Protein 4LVP (pdb70)

Structure (mmCIF, N/CA/C/O backbone):
data_4LVP
#
_entry.id   4LVP
#
_cell.length_a   76.066
_cell.length_b   76.066
_cell.length_c   94.063
_cell.angle_alpha   90.00
_cell.angle_beta   90.00
_cell.angle_gamma   120.00
#
_symmetry.space_group_name_H-M   'P 64 2 2'
#
loop_
_entity.id
_entity.type
_entity.pdbx_description
1 polymer 'Intraflagellar transport protein 81'
2 non-polymer Tantalum
3 water water
#
loop_
_atom_site.group_PDB
_atom_site.id
_atom_site.type_symbol
_atom_site.label_atom_id
_atom_site.label_alt_id
_atom_site.label_comp_id
_atom_site.label_asym_id
_atom_site.label_entity_id
_atom_site.label_seq_id
_atom_site.pdbx_PDB_ins_code
_atom_site.Cartn_x
_atom_site.Cartn_y
_atom_site.Cartn_z
_atom_site.occupancy
_atom_site.B_iso_or_equiv
_atom_site.auth_seq_id
_atom_site.auth_comp_id
_atom_site.auth_asym_id
_atom_site.auth_atom_id
_atom_site.pdbx_PDB_model_num
ATOM 1 N N . ALA A 1 1 ? 31.162 23.376 -6.684 1.00 74.67 0 ALA A N 1
ATOM 2 C CA . ALA A 1 1 ? 32.408 24.132 -6.561 1.00 90.62 0 ALA A CA 1
ATOM 3 C C . ALA A 1 1 ? 32.652 24.626 -5.120 1.00 90.16 0 ALA A C 1
ATOM 4 O O . ALA A 1 1 ? 31.847 24.375 -4.224 1.00 74.69 0 ALA A O 1
ATOM 6 N N . MET A 1 2 ? 33.765 25.330 -4.913 1.00 98.01 1 MET A N 1
ATOM 7 C CA . MET A 1 2 ? 34.255 25.681 -3.569 1.00 91.82 1 MET A CA 1
ATOM 8 C C . MET A 1 2 ? 33.550 26.819 -2.798 1.00 78.81 1 MET A C 1
ATOM 9 O O . MET A 1 2 ? 33.373 26.728 -1.575 1.00 67.54 1 MET A O 1
ATOM 14 N N . GLY A 1 3 ? 33.182 27.893 -3.493 1.00 74.39 2 GLY A N 1
ATOM 15 C CA . GLY A 1 3 ? 32.413 28.953 -2.866 1.00 72.22 2 GLY A CA 1
ATOM 16 C C . GLY A 1 3 ? 31.125 28.375 -2.304 1.00 65.17 2 GLY A C 1
ATOM 17 O O . GLY A 1 3 ? 30.651 28.777 -1.238 1.00 68.40 2 GLY A O 1
ATOM 18 N N . ASP A 1 4 ? 30.574 27.404 -3.029 1.00 60.25 3 ASP A N 1
ATOM 19 C CA . ASP A 1 4 ? 29.360 26.702 -2.621 1.00 59.01 3 ASP A CA 1
ATOM 20 C C . ASP A 1 4 ? 29.576 25.882 -1.355 1.00 56.52 3 ASP A C 1
ATOM 21 O O . ASP A 1 4 ? 28.773 25.935 -0.424 1.00 50.19 3 ASP A O 1
ATOM 26 N N . VAL A 1 5 ? 30.663 25.123 -1.317 1.00 60.04 4 VAL A N 1
ATOM 27 C CA . VAL A 1 5 ? 30.971 24.363 -0.114 1.00 57.27 4 VAL A CA 1
ATOM 28 C C . VAL A 1 5 ? 31.028 25.270 1.118 1.00 48.25 4 VAL A C 1
ATOM 29 O O . VAL A 1 5 ? 30.321 25.029 2.094 1.00 55.40 4 VAL A O 1
ATOM 33 N N . SER A 1 6 ? 31.833 26.327 1.060 1.00 48.44 5 SER A N 1
ATOM 34 C CA . SER A 1 6 ? 31.983 27.231 2.210 1.00 50.08 5 SER A CA 1
ATOM 35 C C . SER A 1 6 ? 30.674 27.961 2.557 1.00 46.86 5 SER A C 1
ATOM 36 O O . SER A 1 6 ? 30.402 28.275 3.719 1.00 46.96 5 SER A O 1
ATOM 39 N N . TYR A 1 7 ? 29.851 28.227 1.550 1.00 38.51 6 TYR A N 1
ATOM 40 C CA . TYR A 1 7 ? 28.528 28.782 1.814 1.00 47.66 6 TYR A CA 1
ATOM 41 C C . TYR A 1 7 ? 27.630 27.785 2.597 1.00 42.61 6 TYR A C 1
ATOM 42 O O . TYR A 1 7 ? 27.024 28.135 3.617 1.00 42.54 6 TYR A O 1
ATOM 51 N N . ILE A 1 8 ? 27.529 26.555 2.103 1.00 46.02 7 ILE A N 1
ATOM 52 C CA . ILE A 1 8 ? 26.723 25.523 2.760 1.00 40.58 7 ILE A CA 1
ATOM 53 C C . ILE A 1 8 ? 27.248 25.332 4.168 1.00 37.02 7 ILE A C 1
ATOM 54 O O . ILE A 1 8 ? 26.503 25.393 5.144 1.00 42.85 7 ILE A O 1
ATOM 59 N N . VAL A 1 9 ? 28.557 25.153 4.275 1.00 44.80 8 VAL A N 1
ATOM 60 C CA . VAL A 1 9 ? 29.175 24.899 5.570 1.00 42.40 8 VAL A CA 1
ATOM 61 C C . VAL A 1 9 ? 28.968 26.041 6.569 1.00 46.79 8 VAL A C 1
ATOM 62 O O . VAL A 1 9 ? 28.601 25.794 7.718 1.00 49.40 8 VAL A O 1
ATOM 66 N N . ASP A 1 10 ? 29.187 27.285 6.143 1.00 43.00 9 ASP A N 1
ATOM 67 C CA . ASP A 1 10 ? 28.894 28.436 7.009 1.00 37.11 9 ASP A CA 1
ATOM 68 C C . ASP A 1 10 ? 27.421 28.464 7.439 1.00 37.02 9 ASP A C 1
ATOM 69 O O . ASP A 1 10 ? 27.101 28.745 8.605 1.00 40.05 9 ASP A O 1
ATOM 74 N N . SER A 1 11 ? 26.522 28.146 6.518 1.00 34.25 10 SER A N 1
ATOM 75 C CA . SER A 1 11 ? 25.092 28.150 6.870 1.00 36.43 10 SER A CA 1
ATOM 76 C C . SER A 1 11 ? 24.693 27.035 7.839 1.00 35.24 10 SER A C 1
ATOM 77 O O . SER A 1 11 ? 23.798 27.226 8.647 1.00 40.72 10 SER A O 1
ATOM 80 N N . LEU A 1 12 ? 25.349 25.878 7.767 1.00 45.03 11 LEU A N 1
ATOM 81 C CA . LEU A 1 12 ? 25.113 24.833 8.777 1.00 42.01 11 LEU A CA 1
ATOM 82 C C . LEU A 1 12 ? 25.608 25.243 10.163 1.00 42.01 11 LEU A C 1
ATOM 83 O O . LEU A 1 12 ? 25.175 24.691 11.163 1.00 44.99 11 LEU A O 1
ATOM 88 N N . GLY A 1 13 ? 26.497 26.231 10.229 1.00 42.16 12 GLY A N 1
ATOM 89 C CA . GLY A 1 13 ? 27.003 26.668 11.520 1.00 37.56 12 GLY A CA 1
ATOM 90 C C . GLY A 1 13 ? 26.065 27.673 12.179 1.00 42.51 12 GLY A C 1
ATOM 91 O O . GLY A 1 13 ? 26.290 28.108 13.305 1.00 52.45 12 GLY A O 1
ATOM 92 N N . LEU A 1 14 ? 25.029 28.073 11.457 1.00 36.64 13 LEU A N 1
ATOM 93 C CA . LEU A 1 14 ? 24.038 29.007 11.985 1.00 42.02 13 LEU A CA 1
ATOM 94 C C . LEU A 1 14 ? 22.756 28.247 12.316 1.00 36.71 13 LEU A C 1
ATOM 95 O O . LEU A 1 14 ? 22.589 27.098 11.922 1.00 40.33 13 LEU A O 1
ATOM 100 N N . PRO A 1 15 ? 21.844 28.893 13.047 1.00 36.75 14 PRO A N 1
ATOM 101 C CA . PRO A 1 15 ? 20.519 28.325 13.300 1.00 26.28 14 PRO A CA 1
ATOM 102 C C . PRO A 1 15 ? 19.768 28.161 11.982 1.00 42.08 14 PRO A C 1
ATOM 103 O O . PRO A 1 15 ? 19.962 28.988 11.071 1.00 33.47 14 PRO A O 1
ATOM 107 N N . PRO A 1 16 ? 18.908 27.120 11.873 1.00 39.74 15 PRO A N 1
ATOM 108 C CA . PRO A 1 16 ? 18.503 26.140 12.907 1.00 42.23 15 PRO A CA 1
ATOM 109 C C . PRO A 1 16 ? 19.390 24.898 13.067 1.00 47.89 15 PRO A C 1
ATOM 110 O O . PRO A 1 16 ? 18.943 23.928 13.671 1.00 52.59 15 PRO A O 1
ATOM 114 N N . PHE A 1 17 ? 20.603 24.911 12.531 1.00 47.76 16 PHE A N 1
ATOM 115 C CA . PHE A 1 17 ? 21.505 23.776 12.672 1.00 37.94 16 PHE A CA 1
ATOM 116 C C . PHE A 1 17 ? 22.518 23.988 13.796 1.00 40.73 16 PHE A C 1
ATOM 117 O O . PHE A 1 17 ? 22.653 23.140 14.675 1.00 44.10 16 PHE A O 1
ATOM 125 N N . SER A 1 18 ? 23.229 25.114 13.766 1.00 41.77 17 SER A N 1
ATOM 126 C CA . SER A 1 18 ? 24.281 25.389 14.758 1.00 52.96 17 SER A CA 1
ATOM 127 C C . SER A 1 18 ? 25.210 24.196 14.941 1.00 55.83 17 SER A C 1
ATOM 128 O O . SER A 1 18 ? 25.430 23.721 16.062 1.00 52.91 17 SER A O 1
ATOM 131 N N . TYR A 1 19 ? 25.742 23.721 13.817 1.00 47.73 18 TYR A N 1
ATOM 132 C CA . TYR A 1 19 ? 26.599 22.552 13.788 1.00 42.06 18 TYR A CA 1
ATOM 133 C C . TYR A 1 19 ? 27.875 22.843 13.007 1.00 45.91 18 TYR A C 1
ATOM 134 O O . TYR A 1 19 ? 27.821 23.296 11.856 1.00 38.33 18 TYR A O 1
ATOM 143 N N . GLN A 1 20 ? 29.014 22.552 13.633 1.00 50.85 19 GLN A N 1
ATOM 144 C CA . GLN A 1 20 ? 30.331 22.874 13.068 1.00 59.25 19 GLN A CA 1
ATOM 145 C C . GLN A 1 20 ? 30.912 21.753 12.223 1.00 52.54 19 GLN A C 1
ATOM 146 O O . GLN A 1 20 ? 31.377 20.743 12.736 1.00 57.19 19 GLN A O 1
ATOM 152 N N . MET A 1 21 ? 30.858 21.945 10.915 1.00 50.51 20 MET A N 1
ATOM 153 C CA . MET A 1 21 ? 31.333 20.960 9.971 1.00 54.00 20 MET A CA 1
ATOM 154 C C . MET A 1 21 ? 32.597 21.543 9.341 1.00 58.84 20 MET A C 1
ATOM 155 O O . MET A 1 21 ? 32.635 22.720 8.992 1.00 65.04 20 MET A O 1
ATOM 160 N N . SER A 1 22 ? 33.639 20.734 9.206 1.00 62.41 21 SER A N 1
ATOM 161 C CA . SER A 1 22 ? 34.873 21.237 8.624 1.00 68.92 21 SER A CA 1
ATOM 162 C C . SER A 1 22 ? 34.723 21.203 7.113 1.00 70.03 21 SER A C 1
ATOM 163 O O . SER A 1 22 ? 34.005 20.354 6.569 1.00 69.77 21 SER A O 1
ATOM 166 N N . LEU A 1 23 ? 35.396 22.122 6.431 1.00 67.34 22 LEU A N 1
ATOM 167 C CA . LEU A 1 23 ? 35.312 22.168 4.976 1.00 71.72 22 LEU A CA 1
ATOM 168 C C . LEU A 1 23 ? 35.607 20.811 4.368 1.00 66.65 22 LEU A C 1
ATOM 169 O O . LEU A 1 23 ? 34.986 20.420 3.380 1.00 73.89 22 LEU A O 1
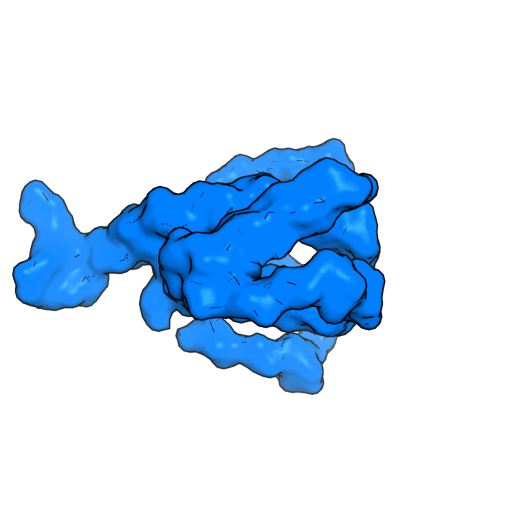ATOM 174 N N . LEU A 1 24 ? 36.541 20.089 4.976 1.00 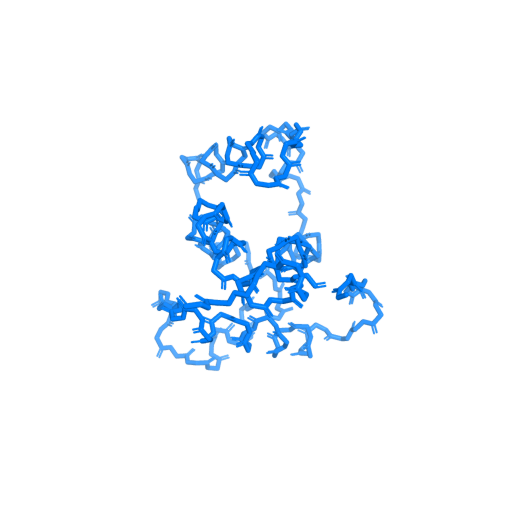73.10 23 LEU A N 1
ATOM 175 C CA . LEU A 1 24 ? 36.922 18.765 4.490 1.00 77.24 23 LEU A CA 1
ATOM 176 C C . LEU A 1 24 ? 35.852 17.695 4.734 1.00 73.62 23 LEU A C 1
ATOM 177 O O . LEU A 1 24 ? 35.446 17.001 3.797 1.00 67.60 23 LEU A O 1
ATOM 182 N N . SER A 1 25 ? 35.407 17.570 5.988 1.00 72.66 24 SER A N 1
ATOM 183 C CA . SER A 1 25 ? 34.341 16.633 6.354 1.00 72.06 24 SER A CA 1
ATOM 184 C C . SER A 1 25 ? 33.179 16.728 5.378 1.00 71.12 24 SER A C 1
ATOM 185 O O . SER A 1 25 ? 32.571 15.713 5.017 1.00 72.78 24 SER A O 1
ATOM 188 N N . PHE A 1 26 ? 32.861 17.949 4.955 1.00 62.66 25 PHE A N 1
ATOM 189 C CA . PHE A 1 26 ? 31.765 18.124 4.009 1.00 53.81 25 PHE A CA 1
ATOM 190 C C . PHE A 1 26 ? 32.127 17.537 2.643 1.00 62.36 25 PHE A C 1
ATOM 191 O O . PHE A 1 26 ? 31.378 16.723 2.086 1.00 64.27 25 PHE A O 1
ATOM 199 N N . THR A 1 27 ? 33.292 17.922 2.125 1.00 68.12 26 THR A N 1
ATOM 200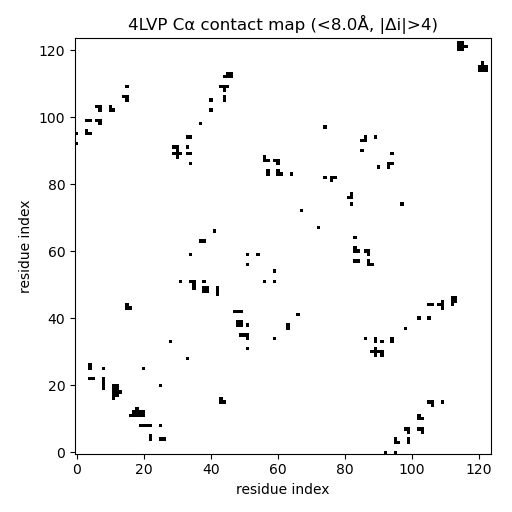 C CA . THR A 1 27 ? 33.747 17.450 0.814 1.00 67.09 26 THR A CA 1
ATOM 201 C C . THR A 1 27 ? 34.018 15.949 0.775 1.00 66.90 26 THR A C 1
ATOM 202 O O . THR A 1 27 ? 34.042 15.348 -0.298 1.00 68.81 26 THR A O 1
ATOM 206 N N . GLU A 1 28 ? 34.223 15.342 1.939 1.00 71.24 27 GLU A N 1
ATOM 207 C CA . GLU A 1 28 ? 34.524 13.909 2.001 1.00 65.85 27 GLU A CA 1
ATOM 208 C C . GLU A 1 28 ? 33.271 13.020 1.938 1.00 64.89 27 GLU A C 1
ATOM 209 O O . GLU A 1 28 ? 33.369 11.793 1.924 1.00 61.41 27 GLU A O 1
ATOM 215 N N . LYS A 1 29 ? 32.093 13.643 1.899 1.00 71.32 28 LYS A N 1
ATOM 216 C CA . LYS A 1 29 ? 30.831 12.904 1.847 1.00 67.76 28 LYS A CA 1
ATOM 217 C C . LYS A 1 29 ? 30.521 12.394 0.438 1.00 65.66 28 LYS A C 1
ATOM 218 O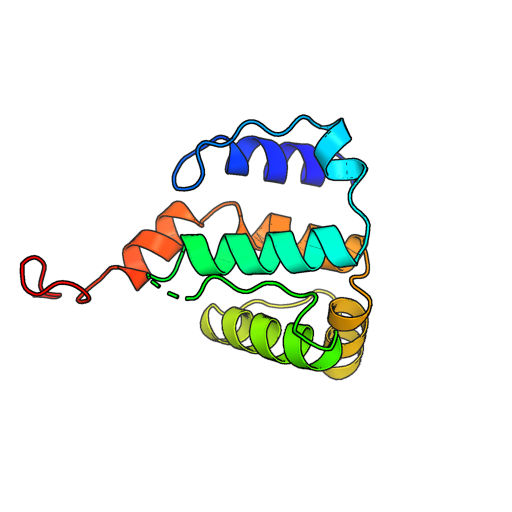 O . LYS A 1 29 ? 30.538 13.157 -0.529 1.00 65.56 28 LYS A O 1
ATOM 224 N N . GLY A 1 30 ? 30.230 11.100 0.330 1.00 66.71 29 GLY A N 1
ATOM 225 C CA . GLY A 1 30 ? 29.810 10.515 -0.931 1.00 62.76 29 GLY A CA 1
ATOM 226 C C . GLY A 1 30 ? 28.337 10.760 -1.194 1.00 62.42 29 GLY A C 1
ATOM 227 O O . GLY A 1 30 ? 27.699 11.530 -0.476 1.00 69.43 29 GLY A O 1
ATOM 228 N N . PRO A 1 31 ? 27.780 10.101 -2.222 1.00 65.15 30 PRO A N 1
ATOM 229 C CA . PRO A 1 31 ? 26.370 10.299 -2.589 1.00 67.12 30 PRO A CA 1
ATOM 230 C C . PRO A 1 31 ? 25.419 10.032 -1.435 1.00 61.49 30 PRO A C 1
ATOM 231 O O . PRO A 1 31 ? 24.542 10.860 -1.161 1.00 55.22 30 PRO A O 1
ATOM 235 N N . GLN A 1 32 ? 25.604 8.904 -0.757 1.00 55.39 31 GLN A N 1
ATOM 236 C CA . GLN A 1 32 ? 24.660 8.510 0.278 1.00 60.80 31 GLN A CA 1
ATOM 237 C C . GLN A 1 32 ? 24.748 9.432 1.491 1.00 59.72 31 GLN A C 1
ATOM 238 O O . GLN A 1 32 ? 23.724 9.814 2.053 1.00 56.38 31 GLN A O 1
ATOM 244 N N . GLU A 1 33 ? 25.957 9.842 1.862 1.00 60.13 32 GLU A N 1
ATOM 245 C CA . GLU A 1 33 ? 26.086 10.842 2.918 1.00 50.66 32 GLU A CA 1
ATOM 246 C C . GLU A 1 33 ? 25.386 12.159 2.528 1.00 50.42 32 GLU A C 1
ATOM 247 O O . GLU A 1 33 ? 24.786 12.826 3.375 1.00 62.47 32 GLU A O 1
ATOM 253 N N . LEU A 1 34 ? 25.439 12.536 1.253 1.00 46.38 33 LEU A N 1
ATOM 254 C CA . LEU A 1 34 ? 24.791 13.784 0.827 1.00 48.49 33 LEU A CA 1
ATOM 255 C C . LEU A 1 34 ? 23.251 13.731 0.863 1.00 44.28 33 LEU A C 1
ATOM 256 O O . LEU A 1 34 ? 22.613 14.669 1.322 1.00 43.75 33 LEU A O 1
ATOM 261 N N . LEU A 1 35 ? 22.674 12.648 0.350 1.00 43.35 34 LEU A N 1
ATOM 262 C CA . LEU A 1 35 ? 21.235 12.413 0.430 1.00 48.94 34 LEU A CA 1
ATOM 263 C C . LEU A 1 35 ? 20.739 12.424 1.875 1.00 47.90 34 LEU A C 1
ATOM 264 O O . LEU A 1 35 ? 19.680 12.982 2.180 1.00 37.23 34 LEU A O 1
ATOM 269 N N . GLN A 1 36 ? 21.504 11.780 2.752 1.00 42.47 35 GLN A N 1
ATOM 270 C CA . GLN A 1 36 ? 21.205 11.786 4.177 1.00 44.49 35 GLN A CA 1
ATOM 271 C C . GLN A 1 36 ? 21.230 13.234 4.686 1.00 49.16 35 GLN A C 1
ATOM 272 O O . GLN A 1 36 ? 20.330 13.664 5.410 1.00 46.45 35 GLN A O 1
ATOM 278 N N . LEU A 1 37 ? 22.244 13.995 4.280 1.00 48.08 36 LEU A N 1
ATOM 279 C CA . LEU A 1 37 ? 22.365 15.384 4.731 1.00 41.27 36 LEU A CA 1
ATOM 280 C C . LEU A 1 37 ? 21.164 16.224 4.302 1.00 42.57 36 LEU A C 1
ATOM 281 O O . LEU A 1 37 ? 20.641 17.033 5.087 1.00 33.72 36 LEU A O 1
ATOM 286 N N . LEU A 1 38 ? 20.721 16.019 3.060 1.00 38.39 37 LEU A N 1
ATOM 287 C CA . LEU A 1 38 ? 19.572 16.752 2.523 1.00 34.06 37 LEU A CA 1
ATOM 288 C C . LEU A 1 38 ? 18.333 16.346 3.299 1.00 33.65 37 LEU A C 1
ATOM 289 O O . LEU A 1 38 ? 17.504 17.172 3.672 1.00 36.56 37 LEU A O 1
ATOM 294 N N . SER A 1 39 ? 18.239 15.048 3.567 1.00 35.71 38 SER A N 1
ATOM 295 C CA . SER A 1 39 ? 17.147 14.497 4.335 1.00 28.64 38 SER A CA 1
ATOM 296 C C . SER A 1 39 ? 17.105 15.120 5.737 1.00 35.24 38 SER A C 1
ATOM 297 O O . SER A 1 39 ? 16.046 15.469 6.246 1.00 36.60 38 SER A O 1
ATOM 300 N N . ASP A 1 40 ? 18.269 15.260 6.360 1.00 37.13 39 ASP A N 1
ATOM 301 C CA . ASP A 1 40 ? 18.346 15.833 7.698 1.00 30.28 39 ASP A CA 1
ATOM 302 C C . ASP A 1 40 ? 18.116 17.349 7.714 1.00 34.19 39 ASP A C 1
ATOM 303 O O . ASP A 1 40 ? 17.513 17.874 8.642 1.00 37.13 39 ASP A O 1
ATOM 308 N N . VAL A 1 41 ? 18.557 18.037 6.669 1.00 39.98 40 VAL A N 1
ATOM 309 C CA . VAL A 1 41 ? 18.204 19.441 6.489 1.00 36.42 40 VAL A CA 1
ATOM 310 C C . VAL A 1 41 ? 16.682 19.614 6.432 1.00 28.86 40 VAL A C 1
ATOM 311 O O . VAL A 1 41 ? 16.122 20.431 7.159 1.00 34.19 40 VAL A O 1
ATOM 315 N N . PHE A 1 42 ? 15.999 18.824 5.601 1.00 32.59 41 PHE A N 1
ATOM 316 C CA . PHE A 1 42 ? 14.533 18.893 5.560 1.00 33.73 41 PHE A CA 1
ATOM 317 C C . PHE A 1 42 ? 13.864 18.558 6.901 1.00 36.68 41 PHE A C 1
ATOM 318 O O . PHE A 1 42 ? 12.871 19.181 7.271 1.00 39.40 41 PHE A O 1
ATOM 326 N N . SER A 1 43 ? 14.401 17.574 7.612 1.00 33.96 42 SER A N 1
ATOM 327 C CA . SER A 1 43 ? 13.846 17.172 8.902 1.00 36.13 42 SER A CA 1
ATOM 328 C C . SER A 1 43 ? 14.001 18.264 9.938 1.00 42.20 42 SER A C 1
ATOM 329 O O . SER A 1 43 ? 13.117 18.447 10.767 1.00 38.03 42 SER A O 1
ATOM 332 N N . THR A 1 44 ? 15.128 18.982 9.884 1.00 36.36 43 THR A N 1
ATOM 333 C CA . THR A 1 44 ? 15.386 20.117 10.775 1.00 33.51 43 THR A CA 1
ATOM 334 C C . THR A 1 44 ? 14.378 21.251 10.533 1.00 37.92 43 THR A C 1
ATOM 335 O O . THR A 1 44 ? 13.899 21.889 11.470 1.00 43.11 43 THR A O 1
ATOM 339 N N . ILE A 1 45 ? 14.053 21.487 9.264 1.00 42.95 44 ILE A N 1
ATOM 340 C CA . ILE A 1 45 ? 13.127 22.548 8.850 1.00 38.58 44 ILE A CA 1
ATOM 341 C C . ILE A 1 45 ? 11.632 22.342 9.188 1.00 44.29 44 ILE A C 1
ATOM 342 O O . ILE A 1 45 ? 11.004 23.250 9.731 1.00 44.45 44 ILE A O 1
ATOM 347 N N . SER A 1 46 ? 11.061 21.183 8.843 1.00 69.16 45 SER A N 1
ATOM 348 C CA . SER A 1 46 ? 9.629 20.915 9.074 1.00 65.56 45 SER A CA 1
ATOM 349 C C . SER A 1 46 ? 9.442 19.918 10.206 1.00 71.90 45 SER A C 1
ATOM 350 O O . SER A 1 46 ? 9.729 18.723 10.035 1.00 71.13 45 SER A O 1
ATOM 353 N N . PRO A 1 47 ? 8.917 20.406 11.348 1.00 70.18 46 PRO A N 1
ATOM 354 C CA . PRO A 1 47 ? 8.777 19.708 12.640 1.00 79.48 46 PRO A CA 1
ATOM 355 C C . PRO A 1 47 ? 7.985 18.393 12.576 1.00 78.35 46 PRO A C 1
ATOM 356 O O . PRO A 1 47 ? 8.488 17.355 13.051 1.00 74.83 46 PRO A O 1
ATOM 360 N N . GLN A 1 50 ? 10.129 12.989 11.586 1.00 76.05 49 GLN A N 1
ATOM 361 C CA . GLN A 1 50 ? 10.508 13.026 10.173 1.00 76.81 49 GLN A CA 1
ATOM 362 C C . GLN A 1 50 ? 11.985 12.689 9.948 1.00 71.49 49 GLN A C 1
ATOM 363 O O . GLN A 1 50 ? 12.473 12.740 8.816 1.00 82.50 49 GLN A O 1
ATOM 369 N N . LYS A 1 51 ? 12.690 12.344 11.024 1.00 60.86 50 LYS A N 1
ATOM 370 C CA . LYS A 1 51 ? 14.049 11.824 10.916 1.00 55.99 50 LYS A CA 1
ATOM 371 C C . LYS A 1 51 ? 13.999 10.552 10.071 1.00 59.08 50 LYS A C 1
ATOM 372 O O . LYS A 1 51 ? 13.200 9.656 10.338 1.00 52.90 50 LYS A O 1
ATOM 378 N N . VAL A 1 52 ? 14.828 10.481 9.033 1.00 62.05 51 VAL A N 1
ATOM 379 C CA . VAL A 1 52 ? 14.878 9.285 8.199 1.00 55.23 51 VAL A CA 1
ATOM 380 C C . VAL A 1 52 ? 16.302 8.841 7.891 1.00 60.23 51 VAL A C 1
ATOM 381 O O . VAL A 1 52 ? 17.181 9.641 7.550 1.00 58.08 51 VAL A O 1
ATOM 385 N N . ASP A 1 53 ? 16.507 7.541 8.028 1.00 56.79 52 ASP A N 1
ATOM 386 C CA . ASP A 1 53 ? 17.763 6.920 7.705 1.00 56.39 52 ASP A CA 1
ATOM 387 C C . ASP A 1 53 ? 17.623 6.448 6.266 1.00 59.40 52 ASP A C 1
ATOM 388 O O . ASP A 1 53 ? 16.861 5.516 5.957 1.00 57.13 52 ASP A O 1
ATOM 393 N N . VAL A 1 54 ? 18.380 7.093 5.393 1.00 61.70 53 VAL A N 1
ATOM 394 C CA . VAL A 1 54 ? 18.290 6.848 3.965 1.00 62.47 53 VAL A CA 1
ATOM 395 C C . VAL A 1 54 ? 18.658 5.397 3.602 1.00 68.39 53 VAL A C 1
ATOM 396 O O . VAL A 1 54 ? 18.196 4.860 2.591 1.00 73.80 53 VAL A O 1
ATOM 400 N N . ALA A 1 55 ? 19.454 4.758 4.458 1.00 73.52 54 ALA A N 1
ATOM 401 C CA . ALA A 1 55 ? 19.846 3.349 4.285 1.00 74.00 54 ALA A CA 1
ATOM 402 C C . ALA A 1 55 ? 18.698 2.364 4.537 1.00 76.16 54 ALA A C 1
ATOM 403 O O . ALA A 1 55 ? 18.820 1.160 4.278 1.00 79.03 54 ALA A O 1
ATOM 405 N N . LYS A 1 56 ? 17.585 2.876 5.048 1.00 72.08 55 LYS A N 1
ATOM 406 C CA . LYS A 1 56 ? 16.385 2.066 5.202 1.00 67.47 55 LYS A CA 1
ATOM 407 C C . LYS A 1 56 ? 15.435 2.386 4.048 1.00 66.09 55 LYS A C 1
ATOM 408 O O . LYS A 1 56 ? 14.283 1.950 4.027 1.00 63.80 55 LYS A O 1
ATOM 414 N N . GLU A 1 57 ? 15.934 3.180 3.102 1.00 60.71 56 GLU A N 1
ATOM 415 C CA . GLU A 1 57 ? 15.237 3.461 1.858 1.00 60.25 56 GLU A CA 1
ATOM 416 C C . GLU A 1 57 ? 16.067 2.962 0.681 1.00 65.61 56 GLU A C 1
ATOM 417 O O . GLU A 1 57 ? 17.279 2.770 0.796 1.00 67.91 56 GLU A O 1
ATOM 423 N N . VAL A 1 58 ? 15.413 2.770 -0.458 1.00 64.84 57 VAL A N 1
ATOM 424 C CA . VAL A 1 58 ? 16.133 2.614 -1.711 1.00 71.80 57 VAL A CA 1
ATOM 425 C C . VAL A 1 58 ? 16.245 3.996 -2.351 1.00 74.03 57 VAL A C 1
ATOM 426 O O . VAL A 1 58 ? 15.295 4.780 -2.294 1.00 59.84 57 VAL A O 1
ATOM 430 N N . PRO A 1 59 ? 17.398 4.291 -2.980 1.00 72.63 58 PRO A N 1
ATOM 431 C CA . PRO A 1 59 ? 17.729 5.679 -3.360 1.00 77.39 58 PRO A CA 1
ATOM 432 C C . PRO A 1 59 ? 16.680 6.342 -4.267 1.00 75.87 58 PRO A C 1
ATOM 433 O O . PRO A 1 59 ? 16.685 7.570 -4.403 1.00 71.14 58 PRO A O 1
ATOM 437 N N . ASP A 1 60 ? 15.797 5.540 -4.865 1.00 70.33 59 ASP A N 1
ATOM 438 C CA . ASP A 1 60 ? 14.766 6.063 -5.758 1.00 70.59 59 ASP A CA 1
ATOM 439 C C . ASP A 1 60 ? 13.612 6.691 -4.972 1.00 74.25 59 ASP A C 1
ATOM 440 O O . ASP A 1 60 ? 13.071 7.729 -5.373 1.00 81.74 59 ASP A O 1
ATOM 442 N N . GLN A 1 61 ? 13.236 6.066 -3.857 1.00 65.69 60 GLN A N 1
ATOM 443 C CA . GLN A 1 61 ? 12.172 6.611 -3.007 1.00 75.88 60 GLN A CA 1
ATOM 444 C C . GLN A 1 61 ? 12.696 7.734 -2.111 1.00 69.04 60 GLN A C 1
ATOM 445 O O . GLN A 1 61 ? 11.953 8.645 -1.756 1.00 70.65 60 GLN A O 1
ATOM 451 N N . THR A 1 62 ? 13.975 7.652 -1.749 1.00 60.39 61 THR A N 1
ATOM 452 C CA . THR A 1 62 ? 14.675 8.775 -1.143 1.00 56.31 61 THR A CA 1
ATOM 453 C C . THR A 1 62 ? 14.598 9.977 -2.072 1.00 51.37 61 THR A C 1
ATOM 454 O O . THR A 1 62 ? 14.291 11.096 -1.642 1.00 51.62 61 THR A O 1
ATOM 458 N N . ALA A 1 63 ? 14.876 9.741 -3.348 1.00 51.51 62 ALA A N 1
ATOM 459 C CA . ALA A 1 63 ? 14.794 10.806 -4.345 1.00 59.08 62 ALA A CA 1
ATOM 460 C C . ALA A 1 63 ? 13.381 11.352 -4.373 1.00 53.15 62 ALA A C 1
ATOM 461 O O . ALA A 1 63 ? 13.165 12.539 -4.175 1.00 49.14 62 ALA A O 1
ATOM 463 N N . ASP A 1 64 ? 12.418 10.472 -4.606 1.00 48.91 63 ASP A N 1
ATOM 464 C CA . ASP A 1 64 ? 11.038 10.902 -4.712 1.00 51.42 63 ASP A CA 1
ATOM 465 C C . ASP A 1 64 ? 10.619 11.692 -3.472 1.00 57.11 63 ASP A C 1
ATOM 466 O O . ASP A 1 64 ? 10.021 12.764 -3.583 1.00 63.68 63 ASP A O 1
ATOM 471 N N . ARG A 1 65 ? 10.983 11.191 -2.296 1.00 52.06 64 ARG A N 1
ATOM 472 C CA . ARG A 1 65 ? 10.649 11.870 -1.041 1.00 44.70 64 ARG A CA 1
ATOM 473 C C . ARG A 1 65 ? 11.246 13.276 -0.942 1.00 42.68 64 ARG A C 1
ATOM 474 O O . ARG A 1 65 ? 10.565 14.201 -0.529 1.00 56.24 64 ARG A O 1
ATOM 482 N N . LEU A 1 66 ? 12.509 13.442 -1.326 1.00 55.58 65 LEU A N 1
ATOM 483 C CA . LEU A 1 66 ? 13.155 14.757 -1.256 1.00 55.17 65 LEU A CA 1
ATOM 484 C C . LEU A 1 66 ? 12.726 15.680 -2.408 1.00 55.35 65 LEU A C 1
ATOM 485 O O . LEU A 1 66 ? 12.606 16.906 -2.242 1.00 52.59 65 LEU A O 1
ATOM 490 N N . ILE A 1 67 ? 12.498 15.093 -3.576 1.00 51.12 66 ILE A N 1
ATOM 491 C CA . ILE A 1 67 ? 11.953 15.854 -4.694 1.00 51.78 66 ILE A CA 1
ATOM 492 C C . ILE A 1 67 ? 10.585 16.421 -4.297 1.00 51.40 66 ILE A C 1
ATOM 493 O O . ILE A 1 67 ? 10.289 17.584 -4.562 1.00 57.63 66 ILE A O 1
ATOM 498 N N . GLY A 1 68 ? 9.770 15.603 -3.630 1.00 55.79 67 GLY A N 1
ATOM 499 C CA . GLY A 1 68 ? 8.476 16.046 -3.137 1.00 58.18 67 GLY A CA 1
ATOM 500 C C . GLY A 1 68 ? 8.569 17.275 -2.248 1.00 46.91 67 GLY A C 1
ATOM 501 O O . GLY A 1 68 ? 7.781 18.218 -2.389 1.00 52.14 67 GLY A O 1
ATOM 502 N N . PHE A 1 69 ? 9.543 17.273 -1.338 1.00 57.32 68 PHE A N 1
ATOM 503 C CA . PHE A 1 69 ? 9.758 18.412 -0.426 1.00 50.15 68 PHE A CA 1
ATOM 504 C C . PHE A 1 69 ? 10.167 19.651 -1.194 1.00 42.90 68 PHE A C 1
ATOM 505 O O . PHE A 1 69 ? 9.710 20.757 -0.898 1.00 45.45 68 PHE A O 1
ATOM 513 N N . LEU A 1 70 ? 11.046 19.462 -2.180 1.00 47.29 69 LEU A N 1
ATOM 514 C CA . LEU A 1 70 ? 11.574 20.577 -2.970 1.00 45.24 69 LEU A CA 1
ATOM 515 C C . LEU A 1 70 ? 10.533 21.245 -3.859 1.00 47.09 69 LEU A C 1
ATOM 516 O O . LEU A 1 70 ? 10.632 22.439 -4.145 1.00 47.97 69 LEU A O 1
ATOM 521 N N . LYS A 1 71 ? 9.558 20.476 -4.334 1.00 57.83 70 LYS A N 1
ATOM 522 C CA . LYS A 1 71 ? 8.543 21.059 -5.206 1.00 64.62 70 LYS A CA 1
ATOM 523 C C . LYS A 1 71 ? 7.639 21.964 -4.400 1.00 61.46 70 LYS A C 1
ATOM 524 O O . LYS A 1 71 ? 7.213 23.022 -4.873 1.00 71.06 70 LYS A O 1
ATOM 530 N N . ILE A 1 72 ? 7.372 21.554 -3.166 1.00 51.12 71 ILE A N 1
ATOM 531 C CA . ILE A 1 72 ? 6.571 22.365 -2.262 1.00 58.26 71 ILE A CA 1
ATOM 532 C C . ILE A 1 72 ? 7.175 23.747 -2.072 1.00 57.18 71 ILE A C 1
ATOM 533 O O . ILE A 1 72 ? 6.455 24.746 -2.075 1.00 61.98 71 ILE A O 1
ATOM 538 N N . ILE A 1 73 ? 8.495 23.802 -1.913 1.00 56.75 72 ILE A N 1
ATOM 539 C CA . ILE A 1 73 ? 9.190 25.072 -1.696 1.00 57.17 72 ILE A CA 1
ATOM 540 C C . ILE A 1 73 ? 9.714 25.716 -2.987 1.00 58.67 72 ILE A C 1
ATOM 541 O O . ILE A 1 73 ? 10.432 26.714 -2.943 1.00 59.36 72 ILE A O 1
ATOM 546 N N . LYS A 1 74 ? 9.356 25.134 -4.130 1.00 52.51 73 LYS A N 1
ATOM 547 C CA . LYS A 1 74 ? 9.539 25.793 -5.428 1.00 63.29 73 LYS A CA 1
ATOM 548 C C . LYS A 1 74 ? 10.965 25.770 -5.967 1.00 66.92 73 LYS A C 1
ATOM 549 O O . LYS A 1 74 ? 11.410 26.745 -6.578 1.00 69.66 73 LYS A O 1
ATOM 555 N N . TYR A 1 75 ? 11.677 24.668 -5.762 1.00 66.43 74 TYR A N 1
ATOM 556 C CA . TYR A 1 75 ? 13.034 24.566 -6.280 1.00 63.51 74 TYR A CA 1
ATOM 557 C C . TYR A 1 75 ? 13.018 24.442 -7.795 1.00 63.12 74 TYR A C 1
ATOM 558 O O . TYR A 1 75 ? 12.330 23.583 -8.353 1.00 63.03 74 TYR A O 1
ATOM 567 N N . ARG A 1 76 ? 13.777 25.312 -8.456 1.00 65.60 75 ARG A N 1
ATOM 568 C CA . ARG A 1 76 ? 13.965 25.228 -9.903 1.00 66.77 75 ARG A CA 1
ATOM 569 C C . ARG A 1 76 ? 15.318 24.577 -10.218 1.00 60.68 75 ARG A C 1
ATOM 570 O O . ARG A 1 76 ? 16.357 25.238 -10.169 1.00 58.01 75 ARG A O 1
ATOM 572 N N . PRO A 1 77 ? 15.313 23.262 -10.512 1.00 60.44 76 PRO A N 1
ATOM 573 C CA . PRO A 1 77 ? 16.579 22.562 -10.756 1.00 57.15 76 PRO A CA 1
ATOM 574 C C . PRO A 1 77 ? 17.289 23.137 -11.967 1.00 63.91 76 PRO A C 1
ATOM 575 O O . PRO A 1 77 ? 16.623 23.645 -12.874 1.00 62.25 76 PRO A O 1
ATOM 579 N N . ASN A 1 78 ? 18.619 23.058 -11.978 1.00 71.75 77 ASN A N 1
ATOM 580 C CA . ASN A 1 78 ? 19.391 23.462 -13.150 1.00 75.84 77 ASN A CA 1
ATOM 581 C C . ASN A 1 78 ? 19.009 22.594 -14.339 1.00 75.78 77 ASN A C 1
ATOM 582 O O . ASN A 1 78 ? 18.617 23.104 -15.387 1.00 81.47 77 ASN A O 1
ATOM 587 N N . VAL A 1 79 ? 19.123 21.279 -14.155 1.00 79.22 78 VAL A N 1
ATOM 588 C CA . VAL A 1 79 ? 18.598 20.305 -15.106 1.00 79.46 78 VAL A CA 1
ATOM 589 C C . VAL A 1 79 ? 17.096 20.519 -15.293 1.00 86.86 78 VAL A C 1
ATOM 590 O O . VAL A 1 79 ? 16.329 20.485 -14.330 1.00 97.88 78 VAL A O 1
ATOM 594 N N . GLN A 1 80 ? 16.680 20.742 -16.534 1.00 78.76 79 GLN A N 1
ATOM 595 C CA . GLN A 1 80 ? 15.285 21.035 -16.819 1.00 82.04 79 GLN A CA 1
ATOM 596 C C . GLN A 1 80 ? 14.516 19.797 -17.264 1.00 81.80 79 GLN A C 1
ATOM 597 O O . GLN A 1 80 ? 13.393 19.894 -17.746 1.00 81.27 79 GLN A O 1
ATOM 603 N N . ASP A 1 81 ? 15.133 18.634 -17.097 1.00 78.64 80 ASP A N 1
ATOM 604 C CA . ASP A 1 81 ? 14.461 17.372 -17.358 1.00 76.77 80 ASP A CA 1
ATOM 605 C C . ASP A 1 81 ? 14.180 16.696 -16.022 1.00 68.12 80 ASP A C 1
ATOM 606 O O . ASP A 1 81 ? 15.089 16.176 -15.385 1.00 58.56 80 ASP A O 1
ATOM 611 N N . PRO A 1 82 ? 12.908 16.716 -15.595 1.00 57.72 81 PRO A N 1
ATOM 612 C CA . PRO A 1 82 ? 12.403 16.149 -14.341 1.00 59.71 81 PRO A CA 1
ATOM 613 C C . PRO A 1 82 ? 12.967 14.767 -14.032 1.00 68.73 81 PRO A C 1
ATOM 614 O O . PRO A 1 82 ? 13.266 14.468 -12.872 1.00 77.95 81 PRO A O 1
ATOM 618 N N . LEU A 1 83 ? 13.108 13.937 -15.059 1.00 66.74 82 LEU A N 1
ATOM 619 C CA . LEU A 1 83 ? 13.531 12.553 -14.865 1.00 67.43 82 LEU A CA 1
ATOM 620 C C . LEU A 1 83 ? 15.051 12.440 -14.791 1.00 64.77 82 LEU A C 1
ATOM 621 O O . LEU A 1 83 ? 15.580 11.529 -14.157 1.00 76.85 82 LEU A O 1
ATOM 626 N N . LEU A 1 84 ? 15.742 13.361 -15.457 1.00 57.49 83 LEU A N 1
ATOM 627 C CA . LEU A 1 84 ? 17.197 13.494 -15.342 1.00 52.02 83 LEU A CA 1
ATOM 628 C C . LEU A 1 84 ? 17.569 13.990 -13.946 1.00 53.70 83 LEU A C 1
ATOM 629 O O . LEU A 1 84 ? 18.592 13.600 -13.373 1.00 54.72 83 LEU A O 1
ATOM 634 N N . PHE A 1 85 ? 16.731 14.868 -13.415 1.00 50.17 84 PHE A N 1
ATOM 635 C CA . PHE A 1 85 ? 16.889 15.334 -12.048 1.00 61.86 84 PHE A CA 1
ATOM 636 C C . PHE A 1 85 ? 16.621 14.182 -11.072 1.00 65.87 84 PHE A C 1
ATOM 637 O O . PHE A 1 85 ? 17.480 13.835 -10.252 1.00 66.78 84 PHE A O 1
ATOM 645 N N . ARG A 1 86 ? 15.437 13.584 -11.178 1.00 56.17 85 ARG A N 1
ATOM 646 C CA . ARG A 1 86 ? 15.106 12.391 -10.407 1.00 54.08 85 ARG A CA 1
ATOM 647 C C . ARG A 1 86 ? 16.333 11.471 -10.299 1.00 57.31 85 ARG A C 1
ATOM 648 O O . ARG A 1 86 ? 16.817 11.206 -9.196 1.00 56.97 85 ARG A O 1
ATOM 656 N N . GLN A 1 87 ? 16.852 11.012 -11.440 1.00 47.65 86 GLN A N 1
ATOM 657 C CA . GLN A 1 87 ? 17.979 10.066 -11.455 1.00 54.58 86 GLN A CA 1
ATOM 658 C C . GLN A 1 87 ? 19.299 10.627 -10.920 1.00 58.70 86 GLN A C 1
ATOM 659 O O . GLN A 1 87 ? 20.143 9.882 -10.410 1.00 59.53 86 GLN A O 1
ATOM 665 N N . LEU A 1 88 ? 19.502 11.930 -11.079 1.00 58.17 87 LEU A N 1
ATOM 666 C CA . LEU A 1 88 ? 20.700 12.560 -10.541 1.00 56.47 87 LEU A CA 1
ATOM 667 C C . LEU A 1 88 ? 20.590 12.642 -9.022 1.00 48.56 87 LEU A C 1
ATOM 668 O O . LEU A 1 88 ? 21.551 12.357 -8.319 1.00 48.47 87 LEU A O 1
ATOM 673 N N . VAL A 1 89 ? 19.410 13.010 -8.521 1.00 55.86 88 VAL A N 1
ATOM 674 C CA . VAL A 1 89 ? 19.158 12.989 -7.081 1.00 52.15 88 VAL A CA 1
ATOM 675 C C . VAL A 1 89 ? 19.333 11.572 -6.526 1.00 59.65 88 VAL A C 1
ATOM 676 O O . VAL A 1 89 ? 19.971 11.389 -5.497 1.00 65.50 88 VAL A O 1
ATOM 680 N N . ALA A 1 90 ? 18.790 10.574 -7.224 1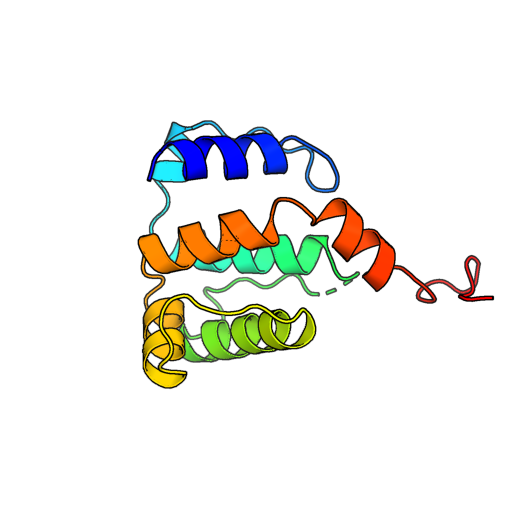.00 60.65 89 ALA A N 1
ATOM 681 C CA . ALA A 1 90 ? 18.835 9.185 -6.750 1.00 65.76 89 ALA A CA 1
ATOM 682 C C . ALA A 1 90 ? 20.257 8.619 -6.635 1.00 63.69 89 ALA A C 1
ATOM 683 O O . ALA A 1 90 ? 20.575 7.886 -5.690 1.00 67.99 89 ALA A O 1
ATOM 685 N N . ALA A 1 91 ? 21.106 8.963 -7.594 1.00 56.88 90 ALA A N 1
ATOM 686 C CA . ALA A 1 91 ? 22.504 8.546 -7.561 1.00 56.60 90 ALA A CA 1
ATOM 687 C C . ALA A 1 91 ? 23.306 9.411 -6.597 1.00 61.77 90 ALA A C 1
ATOM 688 O O . ALA A 1 91 ? 24.464 9.116 -6.297 1.00 63.47 90 ALA A O 1
ATOM 690 N N . GLY A 1 92 ? 22.686 10.488 -6.122 1.00 60.75 91 GLY A N 1
ATOM 691 C CA . GLY A 1 92 ? 23.337 11.395 -5.193 1.00 57.17 91 GLY A CA 1
ATOM 692 C C . GLY A 1 92 ? 24.444 12.181 -5.872 1.00 62.17 91 GLY A C 1
ATOM 693 O O . GLY A 1 92 ? 25.429 12.579 -5.242 1.00 60.52 91 GLY A O 1
ATOM 694 N N . ASP A 1 93 ? 24.283 12.394 -7.173 1.00 60.39 92 ASP A N 1
ATOM 695 C CA . ASP A 1 93 ? 25.222 13.196 -7.943 1.00 59.04 92 ASP A CA 1
ATOM 696 C C . ASP A 1 93 ? 25.699 14.403 -7.148 1.00 58.45 92 ASP A C 1
ATOM 697 O O . ASP A 1 93 ? 24.892 15.191 -6.650 1.00 64.10 92 ASP A O 1
ATOM 702 N N . ARG A 1 94 ? 27.016 14.545 -7.058 1.00 56.66 93 ARG A N 1
ATOM 703 C CA . ARG A 1 94 ? 27.663 15.605 -6.283 1.00 58.03 93 ARG A CA 1
ATOM 704 C C . ARG A 1 94 ? 27.232 17.034 -6.676 1.00 57.11 93 ARG A C 1
ATOM 705 O O . ARG A 1 94 ? 26.757 17.804 -5.831 1.00 62.53 93 ARG A O 1
ATOM 713 N N . GLU A 1 95 ? 27.396 17.390 -7.949 1.00 50.96 94 GLU A N 1
ATOM 714 C CA . GLU A 1 95 ? 27.063 18.743 -8.402 1.00 53.73 94 GLU A CA 1
ATOM 715 C C . GLU A 1 95 ? 25.586 19.099 -8.140 1.00 53.15 94 GLU A C 1
ATOM 716 O O . GLU A 1 95 ? 25.257 20.214 -7.720 1.00 61.66 94 GLU A O 1
ATOM 718 N N . THR A 1 96 ? 24.707 18.138 -8.391 1.00 48.94 95 THR A N 1
ATOM 719 C CA . THR A 1 96 ? 23.275 18.312 -8.208 1.00 45.55 95 THR A CA 1
ATOM 720 C C . THR A 1 96 ? 22.993 18.535 -6.724 1.00 47.60 95 THR A C 1
ATOM 721 O O . THR A 1 96 ? 22.290 19.471 -6.349 1.00 45.61 95 THR A O 1
ATOM 725 N N . LEU A 1 97 ? 23.583 17.699 -5.875 1.00 46.33 96 LEU A N 1
ATOM 726 C CA . LEU A 1 97 ? 23.388 17.863 -4.440 1.00 45.99 96 LEU A CA 1
ATOM 727 C C . LEU A 1 97 ? 23.961 19.145 -3.835 1.00 45.00 96 LEU A C 1
ATOM 728 O O . LEU A 1 97 ? 23.304 19.791 -3.000 1.00 52.36 96 LEU A O 1
ATOM 733 N N . TYR A 1 98 ? 25.152 19.538 -4.280 1.00 47.16 97 TYR A N 1
ATOM 734 C CA . TYR A 1 98 ? 25.700 20.835 -3.899 1.00 49.01 97 TYR A CA 1
ATOM 735 C C . TYR A 1 98 ? 24.758 21.953 -4.302 1.00 46.76 97 TYR A C 1
ATOM 736 O O . TYR A 1 98 ? 24.584 22.927 -3.568 1.00 47.18 97 TYR A O 1
ATOM 745 N N . GLN A 1 99 ? 24.159 21.819 -5.481 1.00 36.73 98 GLN A N 1
ATOM 746 C CA . GLN A 1 99 ? 23.228 22.827 -5.966 1.00 39.79 98 GLN A CA 1
ATOM 747 C C . GLN A 1 99 ? 21.998 22.983 -5.071 1.00 45.15 98 GLN A C 1
ATOM 748 O O . GLN A 1 99 ? 21.565 24.100 -4.771 1.00 50.20 98 GLN A O 1
ATOM 754 N N . ILE A 1 100 ? 21.424 21.857 -4.666 1.00 41.00 99 ILE A N 1
ATOM 755 C CA . ILE A 1 100 ? 20.233 21.864 -3.833 1.00 33.91 99 ILE A CA 1
ATOM 756 C C . ILE A 1 100 ? 20.581 22.444 -2.469 1.00 39.34 99 ILE A C 1
ATOM 757 O O . ILE A 1 100 ? 19.941 23.393 -1.994 1.00 37.52 99 ILE A O 1
ATOM 762 N N . LEU A 1 101 ? 21.628 21.888 -1.863 1.00 37.15 100 LEU A N 1
ATOM 763 C CA . LEU A 1 101 ? 22.095 22.328 -0.549 1.00 34.17 100 LEU A CA 1
ATOM 764 C C . LEU A 1 101 ? 22.422 23.808 -0.543 1.00 40.23 100 LEU A C 1
ATOM 765 O O . LEU A 1 101 ? 22.039 24.520 0.373 1.00 44.71 100 LEU A O 1
ATOM 770 N N . ARG A 1 102 ? 23.121 24.280 -1.571 1.00 40.65 101 ARG A N 1
ATOM 771 C CA . ARG A 1 102 ? 23.428 25.701 -1.672 1.00 35.04 101 ARG A CA 1
ATOM 772 C C . ARG A 1 102 ? 22.149 26.561 -1.766 1.00 45.25 101 ARG A C 1
ATOM 773 O O . ARG A 1 102 ? 22.085 27.683 -1.253 1.00 47.63 101 ARG A O 1
ATOM 781 N N . TRP A 1 103 ? 21.138 26.057 -2.448 1.00 35.33 102 TRP A N 1
ATOM 782 C CA . TRP A 1 103 ? 19.904 26.816 -2.569 1.00 36.98 102 TRP A CA 1
ATOM 783 C C . TRP A 1 103 ? 19.101 26.654 -1.292 1.00 39.60 102 TRP A C 1
ATOM 784 O O . TRP A 1 103 ? 18.616 27.633 -0.747 1.00 42.84 102 TRP A O 1
ATOM 795 N N . VAL A 1 104 ? 18.980 25.423 -0.796 1.00 41.12 103 VAL A N 1
ATOM 796 C CA . VAL A 1 104 ? 18.144 25.164 0.390 1.00 41.41 103 VAL A CA 1
ATOM 797 C C . VAL A 1 104 ? 18.733 25.597 1.734 1.00 39.98 103 VAL A C 1
ATOM 798 O O . VAL A 1 104 ? 18.048 26.232 2.523 1.00 45.46 103 VAL A O 1
ATOM 802 N N . VAL A 1 105 ? 19.986 25.240 2.012 1.00 45.40 104 VAL A N 1
ATOM 803 C CA . VAL A 1 105 ? 20.548 25.479 3.349 1.00 37.48 104 VAL A CA 1
ATOM 804 C C . VAL A 1 105 ? 20.535 26.938 3.807 1.00 44.71 104 VAL A C 1
ATOM 805 O O . VAL A 1 105 ? 20.106 27.213 4.926 1.00 54.32 104 VAL A O 1
ATOM 809 N N . PRO A 1 106 ? 21.022 27.874 2.972 1.00 54.23 105 PRO A N 1
ATOM 810 C CA . PRO A 1 106 ? 20.718 29.264 3.317 1.00 56.41 105 PRO A CA 1
ATOM 811 C C . PRO A 1 106 ? 19.206 29.401 3.183 1.00 69.29 105 PRO A C 1
ATOM 812 O O . PRO A 1 106 ? 18.661 28.815 2.253 1.00 89.79 105 PRO A O 1
ATOM 816 N N . GLN A 1 107 ? 18.544 30.119 4.082 1.00 62.64 106 GLN A N 1
ATOM 817 C CA . GLN A 1 107 ? 17.071 30.212 4.076 1.00 66.12 106 GLN A CA 1
ATOM 818 C C . GLN A 1 107 ? 16.361 29.098 4.866 1.00 49.59 106 GLN A C 1
ATOM 819 O O . GLN A 1 107 ? 15.129 29.016 4.850 1.00 49.39 106 GLN A O 1
ATOM 825 N N . ALA A 1 108 ? 17.132 28.254 5.550 1.00 46.39 107 ALA A N 1
ATOM 826 C CA . ALA A 1 108 ? 16.550 27.227 6.419 1.00 46.35 107 ALA A CA 1
ATOM 827 C C . ALA A 1 108 ? 15.853 27.906 7.589 1.00 43.72 107 ALA A C 1
ATOM 828 O O . ALA A 1 108 ? 14.751 27.506 8.002 1.00 39.91 107 ALA A O 1
ATOM 830 N N . GLN A 1 10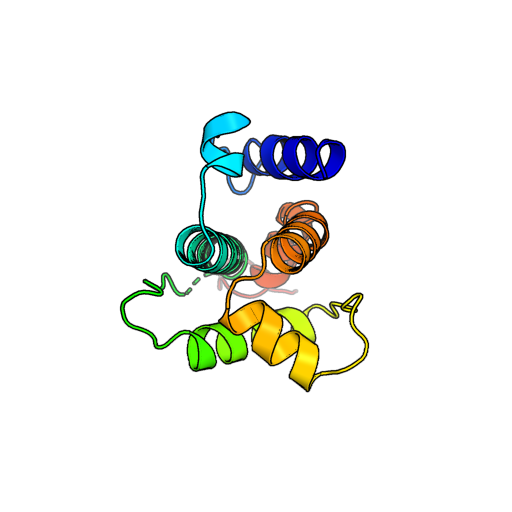9 ? 16.495 28.948 8.103 1.00 40.36 108 GLN A N 1
ATOM 831 C CA . GLN A 1 109 ? 15.888 29.801 9.120 1.00 47.83 108 GLN A CA 1
ATOM 832 C C . GLN A 1 109 ? 14.514 30.298 8.658 1.00 38.63 108 GLN A C 1
ATOM 833 O O . GLN A 1 109 ? 13.499 30.125 9.342 1.00 34.78 108 GLN A O 1
ATOM 839 N N . LEU A 1 110 ? 14.468 30.912 7.482 1.00 37.37 109 LEU A N 1
ATOM 840 C CA . LEU A 1 110 ? 13.187 31.363 6.967 1.00 35.27 109 LEU A CA 1
ATOM 841 C C . LEU A 1 110 ? 12.213 30.185 6.723 1.00 34.04 109 LEU A C 1
ATOM 842 O O . LEU A 1 110 ? 11.007 30.319 6.909 1.00 34.60 109 LEU A O 1
ATOM 847 N N . LEU A 1 111 ? 12.724 29.052 6.251 1.00 41.43 110 LEU A N 1
ATOM 848 C CA . LEU A 1 111 ? 11.843 27.925 5.906 1.00 45.52 110 LEU A CA 1
ATOM 849 C C . LEU A 1 111 ? 11.289 27.271 7.165 1.00 37.52 110 LEU A C 1
ATOM 850 O O . LEU A 1 111 ? 10.128 26.901 7.194 1.00 36.94 110 LEU A O 1
ATOM 855 N N . GLU A 1 112 ? 12.128 27.152 8.199 1.00 41.68 111 GLU A N 1
ATOM 856 C CA . GLU A 1 112 ? 11.695 26.590 9.472 1.00 45.29 111 GLU A CA 1
ATOM 857 C C . GLU A 1 112 ? 10.591 27.439 10.084 1.00 42.38 111 GLU A C 1
ATOM 858 O O . GLU A 1 112 ? 9.579 26.904 10.514 1.00 38.79 111 GLU A O 1
ATOM 864 N N . LYS A 1 113 ? 10.799 28.751 10.125 1.00 35.56 112 LYS A N 1
ATOM 865 C CA . LYS A 1 113 ? 9.782 29.675 10.645 1.00 38.99 112 LYS A CA 1
ATOM 866 C C . LYS A 1 113 ? 8.439 29.455 10.006 1.00 41.77 112 LYS A C 1
ATOM 867 O O . LYS A 1 113 ? 7.418 29.356 10.709 1.00 46.01 112 LYS A O 1
ATOM 873 N N . ARG A 1 114 ? 8.429 29.376 8.675 1.00 36.22 113 ARG A N 1
ATOM 874 C CA . ARG A 1 114 ? 7.159 29.227 7.938 1.00 35.27 113 ARG A CA 1
ATOM 875 C C . ARG A 1 114 ? 6.524 27.869 8.119 1.00 39.05 113 ARG A C 1
ATOM 876 O O . ARG A 1 114 ? 5.308 27.747 8.025 1.00 48.79 113 ARG A O 1
ATOM 884 N N . ALA A 1 115 ? 7.337 26.839 8.331 1.00 45.19 114 ALA A N 1
ATOM 885 C CA . ALA A 1 115 ? 6.804 25.488 8.534 1.00 46.09 114 ALA A CA 1
ATOM 886 C C . ALA A 1 115 ? 6.246 25.327 9.953 1.00 47.64 114 ALA A C 1
ATOM 887 O O . ALA A 1 115 ? 5.287 24.593 10.168 1.00 59.86 114 ALA A O 1
ATOM 889 N N . PHE A 1 116 ? 6.868 26.026 10.902 1.00 48.02 115 PHE A N 1
ATOM 890 C CA . PHE A 1 116 ? 6.549 26.001 12.347 1.00 39.06 115 PHE A CA 1
ATOM 891 C C . PHE A 1 116 ? 5.180 26.682 12.566 1.00 40.95 115 PHE A C 1
ATOM 892 O O . PHE A 1 116 ? 4.555 26.571 13.612 1.00 42.49 115 PHE A O 1
ATOM 900 N N . VAL A 1 117 ? 4.726 27.402 11.553 1.00 43.28 116 VAL A N 1
ATOM 901 C CA . VAL A 1 117 ? 3.674 28.374 11.757 1.00 45.39 116 VAL A CA 1
ATOM 902 C C . VAL A 1 117 ? 2.322 27.683 11.821 1.00 52.92 116 VAL A C 1
ATOM 903 O O . VAL A 1 117 ? 1.977 26.897 10.936 1.00 48.70 116 VAL A O 1
ATOM 907 N N . GLY A 1 118 ? 1.596 27.935 12.909 1.00 49.34 117 GLY A N 1
ATOM 908 C CA . GLY A 1 118 ? 0.309 27.300 13.133 1.00 51.75 117 GLY A CA 1
ATOM 909 C C . GLY A 1 118 ? 0.402 25.880 13.686 1.00 60.41 117 GLY A C 1
ATOM 910 O O . GLY A 1 118 ? -0.618 25.261 14.001 1.00 70.75 117 GLY A O 1
ATOM 911 N N . TYR A 1 119 ? 1.624 25.366 13.821 1.00 47.09 118 TYR A N 1
ATOM 912 C CA . TYR A 1 119 ? 1.842 24.013 14.342 1.00 46.43 118 TYR A CA 1
ATOM 913 C C . TYR A 1 119 ? 1.400 23.806 15.793 1.00 49.40 118 TYR A C 1
ATOM 914 O O . TYR A 1 119 ? 0.740 22.819 16.111 1.00 49.22 118 TYR A O 1
ATOM 923 N N . TYR A 1 120 ? 1.793 24.720 16.674 1.00 51.72 119 TYR A N 1
ATOM 924 C CA . TYR A 1 120 ? 1.511 24.580 18.094 1.00 40.09 119 TYR A CA 1
ATOM 925 C C . TYR A 1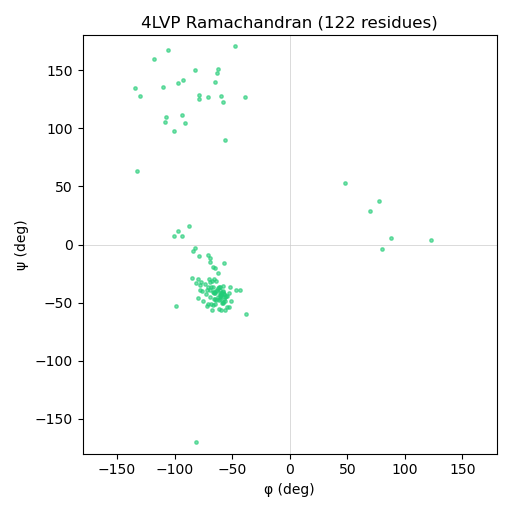 120 ? 0.277 25.356 18.493 1.00 44.75 119 TYR A C 1
ATOM 926 O O . TYR A 1 120 ? 0.076 26.495 18.054 1.00 47.74 119 TYR A O 1
ATOM 935 N N . LEU A 1 121 ? -0.535 24.740 19.347 1.00 43.04 120 LEU A N 1
ATOM 936 C CA . LEU A 1 121 ? -1.737 25.387 19.866 1.00 49.06 120 LEU A CA 1
ATOM 937 C C . LEU A 1 121 ? -1.409 26.758 20.481 1.00 50.49 120 LEU A C 1
ATOM 938 O O . LEU A 1 121 ? -2.136 27.735 20.285 1.00 55.52 120 LEU A O 1
ATOM 943 N N . SER A 1 122 ? -0.311 26.826 21.224 1.00 42.26 121 SER A N 1
ATOM 944 C CA . SER A 1 122 ? 0.063 28.060 21.914 1.00 46.96 121 SER A CA 1
ATOM 945 C C . SER A 1 122 ? 0.504 29.191 20.979 1.00 46.10 121 SER A C 1
ATOM 946 O O . SER A 1 122 ? 0.657 30.340 21.419 1.00 57.29 121 SER A O 1
ATOM 949 N N . PHE A 1 123 ? 0.725 28.869 19.708 1.00 39.87 122 PHE A N 1
ATOM 950 C CA . PHE A 1 123 ? 1.225 29.851 18.726 1.00 48.35 122 PHE A CA 1
ATOM 951 C C . PHE A 1 123 ? 0.434 29.841 17.418 1.00 47.23 122 PHE A C 1
ATOM 952 O O . PHE A 1 123 ? 0.984 29.534 16.376 1.00 43.42 122 PHE A O 1
ATOM 960 N N . PRO A 1 124 ? -0.859 30.183 17.478 1.00 56.82 123 PRO A N 1
ATOM 961 C CA . PRO A 1 124 ? -1.737 30.195 16.309 1.00 60.80 123 PRO A CA 1
ATOM 962 C C . PRO A 1 124 ? -1.095 30.896 15.132 1.00 60.21 123 PRO A C 1
ATOM 966 N N . ASP A 1 125 ? -1.767 30.768 13.996 1.00 69.04 124 ASP A N 1
ATOM 967 C CA . ASP A 1 125 ? -1.433 31.569 12.832 1.00 74.39 124 ASP A CA 1
ATOM 968 C C . ASP A 1 125 ? -2.076 32.958 12.946 1.00 83.54 124 ASP A C 1
ATOM 969 O O . ASP A 1 125 ? -1.521 33.946 12.463 1.00 85.85 124 ASP A O 1
ATOM 974 N N . MET A 1 126 ? -3.252 33.026 13.571 1.00 84.77 125 MET A N 1
ATOM 975 C CA . MET A 1 126 ? -3.771 34.298 14.077 1.00 92.52 125 MET A CA 1
ATOM 976 C C . MET A 1 126 ? -3.963 35.354 12.982 1.00 101.41 125 MET A C 1
ATOM 977 O O . MET A 1 126 ? -3.075 36.171 12.712 1.00 105.26 125 MET A O 1
#

Radius of gyration: 14.62 Å; Cα contacts (8 Å, |Δi|>4): 121; chains: 1; bounding box: 41×32×39 Å

Foldseek 3Di:
DQVLLVLLQVLCCDPPNVDHDDSVNSVVDDLQSLLLVLQVLVCSQAVHRDRCVVDQLLVSLVVSVVVCVVVPDDFPDPDPVVLSVCNSNSPDVRSSVCSSVRSVCSVVRSVVNCACVDPVHHVD

Solvent-accessible surface area: 7496 Å² total; per-residue (Å²): 103,108,54,44,3,41,105,0,14,95,16,6,18,109,74,33,36,76,134,144,30,61,73,124,57,0,30,123,40,27,65,81,92,1,0,43,21,0,0,53,2,11,25,52,9,41,77,105,187,38,59,10,90,170,31,95,57,44,87,0,0,66,49,0,29,35,50,0,100,136,44,163,14,85,27,102,40,168,66,100,129,83,8,83,96,45,0,12,68,2,49,112,57,8,0,12,63,0,0,75,88,0,3,28,69,1,121,88,20,57,130,165,37,78,73,41,125,99,180,93,119,66,109,203

CATH classification: 1.10.418.70

B-factor: mean 57.08, std 16.34, range [26.28, 153.27]

Secondary structure (P-SEA, 3-state):
caaaaaaaaaaaacccccccccaaaaaaccaaaaaaaaaaaaaaccccccccccccaaaaaaaaaaaaaaaccccccccaaaaaaaaaaccaaaaaaaaaacccaaaaaaaaaacccccccccc

Organism: Chlamydomonas reinhardtii (NCBI:txid3055)

GO terms:
  GO:0015631 tubulin binding (F, IDA)
  GO:0030992 intraciliary transport particle B (C, IDA)
  GO:0035735 intraciliary transport involved in cilium assembly (P, IMP)
  GO:0060271 cilium assembly (P, IMP)
  GO:0005515 protein binding (F, IPI)
  GO:0045177 apical part of cell (C, IDA)
  GO:0031514 motile cilium (C, IDA)

Sequence (124 aa):
AMGDVSYIVDSLGLPPFSYQMSLLSFTEKGPQELLQLLSDVFSTISPQKVDVAKEVPDQTADRLIGFLKIIKYRPNVQDPLLFRQLVAAGDRETLYQILRWVVPQAQLLEKRAFVGYYLSFPDM

Nearest PDB structures (foldseek):
  4lvp-assembly1_A  TM=1.008E+00  e=1.915E-18  Chlamydomonas reinhardtii
  4lvr-assembly1_A  TM=9.997E-01  e=3.477E-16  Chlamydomonas reinhardtii
  2igp-assembly1_A  TM=6.463E-01  e=3.608E-01  Homo sapiens

InterPro domains:
  IPR029600 Intraflagellar transport protein 81 [PTHR15614] (2-655)
  IPR041146 IFT81, calponin homology domain [PF18383] (4-120)
  IPR043016 IFT81, N-terminal domain superfamily [G3DSA:1.10.418.70] (1-126)

=== Feature glossary ===
Legend for the data blocks above and below:

— What the protein is —

The amino-acid sequence is the protein's primary structure: the linear order of residues from the N-terminus to the C-terminus, written in one-letter code. Everything else here — the 3D coordinates, the secondary structure, the domain annotations — is ultimately a consequence of this string.

Database cross-references. InterPro integrates a dozen domain/family signature databases into unified entries with residue-range hits. GO terms attach function/process/location labels with evidence codes. CATH codes position the fold in a four-level structural taxonomy. Organism is the NCBI-taxonomy species name.

— Where its atoms are —

The mmCIF block holds the 3D Cartesian coordinates of each backbone atom (N, Cα, C, O) in ångströms. mmCIF is the PDB's canonical archive format — a tagged-loop text representation of the atomic model.

The six renders are orthographic views along the three Cartesian axes in both directions. Representation (cartoon, sticks, or surface) and color scheme (sequence-rainbow or by-chain) vary across proteins so the training set covers all the common visualization conventions.

— Local backbone conformation —

Secondary structure is the local, repeating backbone conformation. DSSP classifies it into eight states by reading the hydrogen-bond network: three helix types (H, G, I), two β types (E, B), two non-regular types (T, S), and unstructured coil (-).

SS3 is a coarse helix/strand/coil call (letters a/b/c) made by the P-SEA algorithm from inter-Cα distances and dihedrals. It is less detailed than DSSP but needs only Cα positions.

Backbone dihedral angles. Every residue except chain termini has a φ (preceding-C → N → Cα → C) and a ψ (N → Cα → C → next-N). They are reported in degrees following the IUPAC sign convention. Secondary structure is essentially a statement about which (φ, ψ) basin each residue occupies.

— Global shape and packing —

The geometric summary reports three shape descriptors. Rg (radius of gyration) measures how spread out the Cα atoms are about their centre of mass; compact globular proteins have small Rg, elongated or unfolded ones large. Cα contacts (<8 Å, |i−j|>4) count long-range residue pairs in spatial proximity — high for tightly packed folds, near zero for rods or random coil. The bounding-box extents give the protein's footprint along x, y, z in Å.

Solvent accessibility: the surface area of each residue that a 1.4 Å water probe can touch, in Å². When only backbone atoms are present the absolute values are lower than full-atom SASA (side chains contribute most of the area) and are flagged as backbone-only.

Plot images: a contact map (which residues are close in 3D, as an N×N binary image), a Ramachandran scatter (backbone torsion angles, revealing secondary-structure composition at a glance), and — for AlphaFold structures — a PAE heatmap (pairwise prediction confidence).

— Structural neighborhood —

Foldseek's 3Di representation compresses backbone geometry into a per-residue letter drawn from a learned twenty-state alphabet. It captures the tertiary interaction pattern around each residue — which residues are packed against it in space, regardless of where they are in sequence.

Structural nearest neighbors (via Foldseek 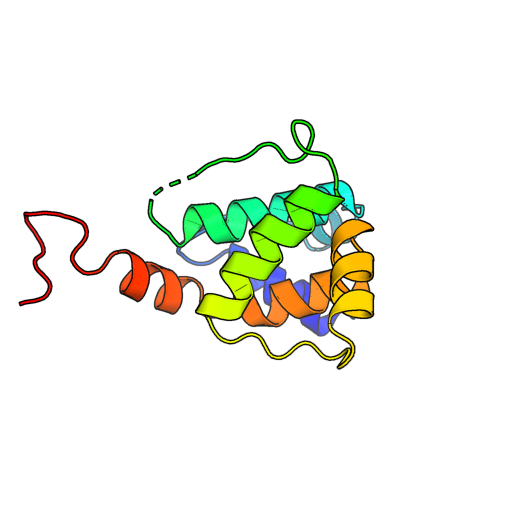easy-search vs the PDB). Reported per hit: target PDB id, E-value, and alignment TM-score. A TM-score above ~0.5 is the conventional threshold for 'same fold'.

— Confidence and disorder —

pLDDT (predicted Local Distance Difference Test) is AlphaFold's per-residue confidence score, ranging from 0 to 100. Values above 90 indicate high confidence (typically well-packed cores); 70–90 is confident; 50–70 low confidence; below 50 usually means the region is disordered or the prediction is unreliable there. AlphaFold stores pLDDT in the mmCIF B-factor column.

For experimental (PDB) structures, the B-factor (temperature factor) quantifies the positional spread of each atom in the crystal — a combination of thermal vibration and static disorder — in units of Å². High B-factors mark flexible loops or poorly resolved regions; low B-factors mark the rigid, well-ordered core.

Predicted Aligned Error (PAE) is an AlphaFold confidence matrix: entry (i, j) is the expected error in the position of residue j, in ångströms, when the prediction is superimposed on the true structure at residue i. Low PAE within a block of residues means that block is internally rigid and well-predicted; high PAE between two blocks means their relative placement is uncertain even if each block individually is confident.